Protein AF-S0JKS5-F1 (afdb_monomer_lite)

pLDDT: mean 86.89, std 12.02, range [43.81, 97.19]

Foldseek 3Di:
DDDDDPVPDDCPVVVVVVVVVVPDDDQAAEAEDDCDFDDDHRYTYDHPPPDDD

Radius of gyration: 14.79 Å; chains: 1; bounding box: 41×36×18 Å

Sequence (53 aa):
MAGVDQNKVDKSTEEWLDGIEDRQDYGKWYCGHYHTEKRIDSLQIMFENFGVV

Secondary structure (DSSP, 8-state):
-----GGGS--HHHHHHHHHHTT---S-EEE-SSSS-EEETTEEE-SS-----

Structure (mmCIF, N/CA/C/O backbone):
data_AF-S0JKS5-F1
#
_entry.id   AF-S0JKS5-F1
#
loop_
_atom_site.group_PDB
_atom_site.id
_atom_site.type_symbol
_atom_site.label_atom_id
_atom_site.label_alt_id
_atom_site.label_comp_id
_atom_site.label_asym_id
_atom_site.label_entity_id
_atom_site.label_seq_id
_atom_site.pdbx_PDB_ins_code
_atom_site.Cartn_x
_atom_site.Cartn_y
_atom_site.Ca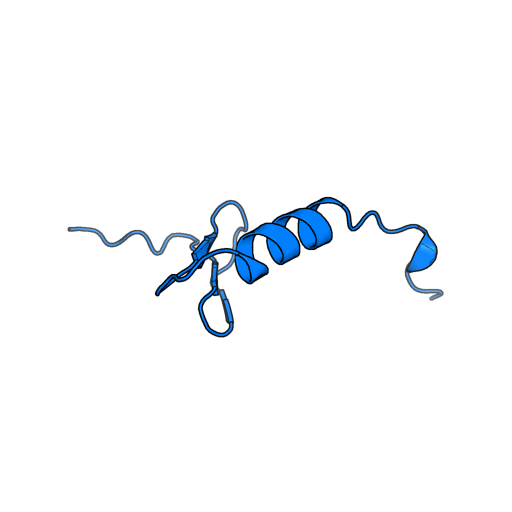rtn_z
_atom_site.occupancy
_atom_site.B_iso_or_equiv
_atom_site.auth_seq_id
_atom_site.auth_comp_id
_atom_site.auth_asym_id
_atom_site.auth_atom_id
_atom_site.pdbx_PDB_model_num
ATOM 1 N N . MET A 1 1 ? 28.899 -0.215 -3.331 1.00 56.09 1 MET A N 1
ATOM 2 C CA . 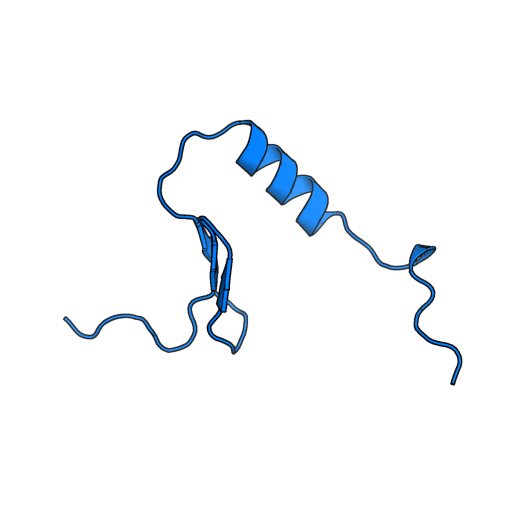MET A 1 1 ? 27.762 0.067 -4.233 1.00 56.09 1 MET A CA 1
ATOM 3 C C . MET A 1 1 ? 27.004 1.246 -3.656 1.00 56.09 1 MET A C 1
ATOM 5 O O . MET A 1 1 ? 26.714 1.209 -2.468 1.00 56.09 1 MET A O 1
ATOM 9 N N . ALA A 1 2 ? 26.743 2.291 -4.440 1.00 78.81 2 ALA A N 1
ATOM 10 C CA . ALA A 1 2 ? 25.769 3.302 -4.038 1.00 78.81 2 ALA A CA 1
ATOM 11 C C . ALA A 1 2 ? 24.372 2.692 -4.240 1.00 78.81 2 ALA A C 1
ATOM 13 O O . ALA A 1 2 ? 24.121 2.111 -5.295 1.00 78.81 2 ALA A O 1
ATOM 14 N N . GLY A 1 3 ? 23.529 2.718 -3.206 1.00 87.88 3 GLY A N 1
ATOM 15 C CA . GLY A 1 3 ? 22.157 2.206 -3.273 1.00 87.88 3 GLY A CA 1
ATOM 16 C C . GLY A 1 3 ? 21.260 3.051 -4.183 1.00 87.88 3 GLY A C 1
ATOM 17 O O . GLY A 1 3 ? 21.726 3.956 -4.873 1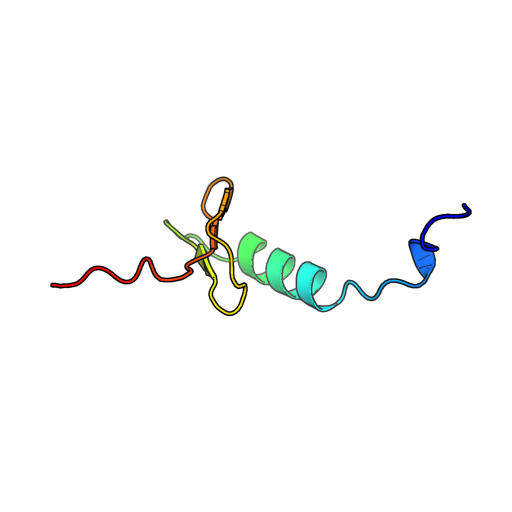.00 87.88 3 GLY A O 1
ATOM 18 N N . VAL A 1 4 ? 19.956 2.769 -4.175 1.00 90.12 4 VAL A N 1
ATOM 19 C CA . VAL A 1 4 ? 18.981 3.588 -4.908 1.00 90.12 4 VAL A CA 1
ATOM 20 C C . VAL A 1 4 ? 18.825 4.956 -4.227 1.00 90.12 4 VAL A C 1
ATOM 22 O O . VAL A 1 4 ? 18.792 5.041 -2.997 1.00 90.12 4 VAL A O 1
ATOM 25 N N . ASP A 1 5 ? 18.725 6.026 -5.018 1.00 92.81 5 ASP A N 1
ATOM 26 C CA . ASP A 1 5 ? 18.369 7.355 -4.511 1.00 92.81 5 ASP A CA 1
ATOM 27 C C . ASP A 1 5 ? 16.874 7.379 -4.182 1.00 92.81 5 ASP A C 1
ATOM 29 O O . ASP A 1 5 ? 16.023 7.451 -5.070 1.00 92.81 5 ASP A O 1
ATOM 33 N N . GLN A 1 6 ? 16.563 7.299 -2.890 1.00 93.00 6 GLN A N 1
ATOM 34 C CA . GLN A 1 6 ? 15.194 7.210 -2.381 1.00 93.00 6 GLN A CA 1
ATOM 35 C C . GLN A 1 6 ? 14.334 8.436 -2.721 1.00 93.00 6 GLN A C 1
ATOM 37 O O . GLN A 1 6 ? 13.111 8.334 -2.693 1.00 93.00 6 GLN A O 1
ATOM 42 N N . ASN A 1 7 ? 14.936 9.575 -3.084 1.00 92.50 7 ASN A N 1
ATOM 43 C CA . ASN A 1 7 ? 14.189 10.775 -3.479 1.00 92.50 7 ASN A CA 1
ATOM 44 C C . ASN A 1 7 ? 13.600 10.680 -4.893 1.00 92.50 7 ASN A C 1
ATOM 46 O O . ASN A 1 7 ? 12.782 11.512 -5.270 1.00 92.50 7 ASN A O 1
ATOM 50 N N . LYS A 1 8 ? 14.041 9.702 -5.694 1.00 94.00 8 LYS A N 1
ATOM 51 C CA . LYS A 1 8 ? 13.573 9.488 -7.073 1.00 94.00 8 LYS A CA 1
ATOM 52 C C . LYS A 1 8 ? 12.581 8.336 -7.201 1.00 94.00 8 LYS A C 1
ATOM 54 O O . LYS A 1 8 ? 12.137 8.047 -8.308 1.00 94.00 8 LYS A O 1
ATOM 59 N N . VAL A 1 9 ? 12.281 7.654 -6.100 1.00 94.25 9 VAL A N 1
ATOM 60 C CA . VAL A 1 9 ? 11.293 6.576 -6.068 1.00 94.25 9 VAL A CA 1
ATOM 61 C C . VAL A 1 9 ? 9.907 7.212 -6.021 1.00 94.25 9 VAL A C 1
ATOM 63 O O . VAL A 1 9 ? 9.633 8.012 -5.129 1.00 94.25 9 VAL A O 1
ATOM 66 N N . ASP A 1 10 ? 9.058 6.869 -6.985 1.00 96.00 10 ASP A N 1
ATOM 67 C CA . ASP A 1 10 ? 7.639 7.223 -6.957 1.00 96.00 10 ASP A CA 1
ATOM 68 C C . ASP A 1 10 ? 6.935 6.426 -5.852 1.00 96.00 10 ASP A C 1
ATOM 70 O O . ASP A 1 10 ? 7.157 5.222 -5.725 1.00 96.00 10 ASP A O 1
ATOM 74 N N . LYS A 1 11 ? 6.123 7.118 -5.050 1.00 95.81 11 LYS A N 1
ATOM 75 C CA . LYS A 1 11 ? 5.369 6.570 -3.912 1.00 95.81 11 LYS A CA 1
ATOM 76 C C . LYS A 1 11 ? 3.870 6.849 -4.016 1.00 95.81 11 LYS A C 1
ATOM 78 O O . LYS A 1 11 ? 3.133 6.689 -3.048 1.00 95.81 11 LYS A O 1
ATOM 83 N N . SER A 1 12 ? 3.412 7.311 -5.178 1.00 97.19 12 SER A N 1
ATOM 84 C CA . SER A 1 12 ? 2.032 7.756 -5.378 1.00 97.19 12 SER A CA 1
ATOM 85 C C . SER A 1 12 ? 1.000 6.652 -5.131 1.00 97.19 12 SER A C 1
ATOM 87 O O . SER A 1 12 ? -0.127 6.942 -4.733 1.00 97.19 12 SER A O 1
ATOM 89 N N . THR A 1 13 ? 1.376 5.384 -5.334 1.00 93.50 13 THR A N 1
ATOM 90 C CA . THR A 1 13 ? 0.499 4.245 -5.036 1.00 93.50 13 THR A CA 1
ATOM 91 C C . THR A 1 13 ? 0.330 4.076 -3.531 1.00 93.50 13 THR A C 1
ATOM 93 O O . THR A 1 13 ? -0.799 3.991 -3.060 1.00 93.50 13 THR A O 1
ATOM 96 N N . GLU A 1 14 ? 1.424 4.069 -2.773 1.00 92.00 14 GLU A N 1
ATOM 97 C CA . GLU A 1 14 ? 1.416 3.965 -1.315 1.00 92.00 14 GLU A CA 1
ATOM 98 C C . GLU A 1 14 ? 0.649 5.132 -0.683 1.00 92.00 14 GLU A C 1
ATOM 100 O O . GLU A 1 14 ? -0.269 4.902 0.095 1.00 92.00 14 GLU A O 1
ATOM 105 N N . GLU A 1 15 ? 0.918 6.370 -1.111 1.00 96.62 15 GLU A N 1
ATOM 106 C CA . GLU A 1 15 ? 0.223 7.566 -0.609 1.00 96.62 15 GLU A CA 1
ATOM 107 C C . GLU A 1 15 ? -1.295 7.520 -0.863 1.00 96.62 15 GLU A C 1
ATOM 109 O O . GLU A 1 15 ? -2.100 7.964 -0.039 1.00 96.62 15 GLU A O 1
ATOM 114 N N . TRP A 1 16 ? -1.716 6.980 -2.011 1.00 96.31 16 TRP A N 1
ATOM 115 C CA . TRP A 1 16 ? -3.133 6.812 -2.326 1.00 96.31 16 TRP A CA 1
ATOM 116 C C . TRP A 1 16 ? -3.798 5.728 -1.468 1.00 96.31 16 TRP A C 1
ATOM 118 O O . TRP A 1 16 ? -4.931 5.923 -1.013 1.00 96.31 16 TRP A O 1
ATOM 128 N N . LEU A 1 17 ? -3.104 4.610 -1.240 1.00 93.75 17 LEU A N 1
ATOM 129 C CA . LEU A 1 17 ? -3.582 3.505 -0.409 1.00 93.75 17 LEU A CA 1
ATOM 130 C C . LEU A 1 17 ? -3.705 3.919 1.063 1.00 93.75 17 LEU A C 1
ATOM 132 O O . LEU A 1 17 ? -4.763 3.680 1.647 1.00 93.75 17 LEU A O 1
ATOM 136 N N . ASP A 1 18 ? -2.713 4.630 1.605 1.00 93.50 18 ASP A N 1
ATOM 137 C CA . ASP A 1 18 ? -2.736 5.185 2.968 1.00 93.50 18 ASP A CA 1
ATOM 138 C C . ASP A 1 18 ? -3.973 6.073 3.168 1.00 93.50 18 ASP A C 1
ATOM 140 O O . ASP A 1 18 ? -4.721 5.941 4.135 1.00 93.50 18 ASP A O 1
ATOM 144 N N . GLY A 1 19 ? -4.279 6.923 2.182 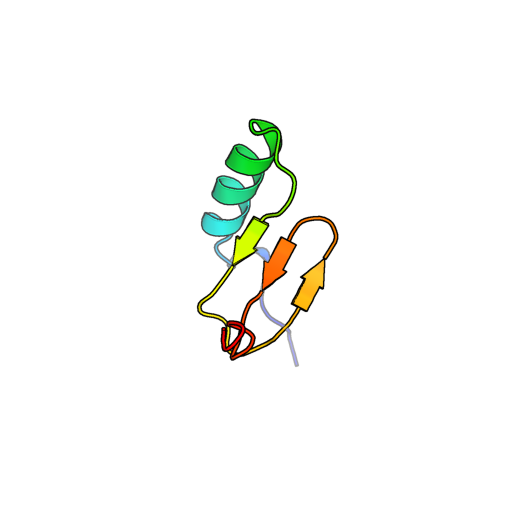1.00 96.62 19 GLY A N 1
ATOM 145 C CA . GLY A 1 19 ? -5.469 7.764 2.239 1.00 96.62 19 GLY A CA 1
ATOM 146 C C . GLY A 1 19 ? -6.782 6.973 2.275 1.00 96.62 19 GLY A C 1
ATOM 147 O O . GLY A 1 19 ? -7.760 7.443 2.858 1.00 96.62 19 GLY A O 1
ATOM 148 N N . ILE A 1 20 ? -6.860 5.809 1.625 1.00 95.25 20 ILE A N 1
ATOM 149 C CA . ILE A 1 20 ? -8.040 4.936 1.718 1.00 95.25 20 ILE A CA 1
ATOM 150 C C . ILE A 1 20 ? -8.104 4.312 3.110 1.00 95.25 20 ILE A C 1
ATOM 152 O O . ILE A 1 20 ? -9.169 4.352 3.725 1.00 95.25 20 ILE A O 1
ATOM 156 N N . GLU A 1 21 ? -6.985 3.782 3.598 1.00 93.94 21 GLU A N 1
ATOM 157 C CA . GLU A 1 21 ? -6.873 3.153 4.913 1.00 93.94 21 GLU A CA 1
ATOM 158 C C . GLU A 1 21 ? -7.325 4.092 6.040 1.00 93.94 21 GLU A C 1
ATOM 160 O O . GLU A 1 21 ? -8.184 3.715 6.833 1.00 93.94 21 GLU A O 1
ATOM 165 N N . ASP A 1 22 ? -6.889 5.353 6.020 1.00 94.94 22 ASP A N 1
ATOM 166 C CA . ASP A 1 22 ? -7.260 6.378 7.007 1.00 94.94 22 ASP A CA 1
ATOM 167 C C . ASP A 1 22 ? -8.771 6.659 7.096 1.00 94.94 22 ASP A C 1
ATOM 169 O O . ASP A 1 22 ? -9.257 7.224 8.080 1.00 94.94 22 ASP A O 1
ATOM 173 N N . ARG A 1 23 ? -9.534 6.336 6.045 1.00 96.44 23 ARG A N 1
ATOM 174 C CA . ARG A 1 23 ? -10.953 6.705 5.916 1.00 96.44 23 ARG A CA 1
ATOM 175 C C . ARG A 1 23 ? -11.913 5.529 6.029 1.00 96.44 23 ARG A C 1
ATOM 177 O O . ARG A 1 23 ? -13.121 5.764 5.985 1.00 96.44 23 ARG A O 1
ATOM 184 N N . GLN A 1 24 ? -11.425 4.295 6.089 1.00 93.88 24 GLN A N 1
ATOM 185 C CA . GLN A 1 24 ? -12.268 3.101 6.090 1.00 93.88 24 GLN A CA 1
ATOM 186 C C . GLN A 1 24 ? -12.132 2.337 7.407 1.00 93.88 24 GLN A C 1
ATOM 188 O O . GLN A 1 24 ? -11.032 2.133 7.903 1.00 93.88 24 GLN A O 1
ATOM 193 N N . ASP A 1 25 ? -13.258 1.860 7.936 1.00 94.81 25 ASP A N 1
ATOM 194 C CA . ASP A 1 25 ? -13.266 0.836 8.982 1.00 94.81 25 ASP A CA 1
ATOM 195 C C . ASP A 1 25 ? -13.392 -0.534 8.311 1.00 94.81 25 ASP A C 1
ATOM 197 O O . ASP A 1 25 ? -14.338 -0.787 7.558 1.00 94.81 25 ASP A O 1
ATOM 201 N N . TYR A 1 26 ? -12.406 -1.403 8.512 1.00 93.50 26 TYR A N 1
ATOM 202 C CA . TYR A 1 26 ? -12.322 -2.676 7.810 1.00 93.50 26 TYR A CA 1
ATOM 203 C C . TYR A 1 26 ? -11.612 -3.738 8.655 1.00 93.50 26 TYR A C 1
ATOM 205 O O . TYR A 1 26 ? -10.753 -3.446 9.481 1.00 93.50 26 TYR A O 1
ATOM 213 N N . GLY A 1 27 ? -11.966 -5.009 8.435 1.00 93.75 27 GLY A N 1
ATOM 214 C CA . GLY A 1 27 ? -11.359 -6.128 9.167 1.00 93.75 27 GLY A CA 1
ATOM 215 C C . GLY A 1 27 ? -10.089 -6.687 8.520 1.00 93.75 27 GLY A C 1
ATOM 216 O O . GLY A 1 27 ? -9.165 -7.094 9.220 1.00 93.75 27 GLY A O 1
ATOM 217 N N . LYS A 1 28 ? -10.046 -6.755 7.183 1.00 92.38 28 LYS A N 1
ATOM 218 C CA . LYS A 1 28 ? -8.891 -7.245 6.419 1.00 92.38 28 LYS A CA 1
ATOM 219 C C . LYS A 1 28 ? -8.760 -6.541 5.076 1.00 92.38 28 LYS A C 1
ATOM 221 O O . LYS A 1 28 ? -9.758 -6.342 4.386 1.00 92.38 28 LYS A O 1
ATOM 226 N N . TRP A 1 29 ? -7.521 -6.271 4.690 1.00 92.69 29 TRP A N 1
ATOM 227 C CA . TRP A 1 29 ? -7.137 -5.760 3.385 1.00 92.69 29 TRP A CA 1
ATOM 228 C C . TRP A 1 29 ? -6.443 -6.869 2.596 1.00 92.69 29 TRP A C 1
ATOM 230 O O . TRP A 1 29 ? -5.325 -7.265 2.914 1.00 92.69 29 TRP A O 1
ATOM 240 N N . TYR A 1 30 ? -7.088 -7.379 1.551 1.00 90.06 30 TYR A N 1
ATOM 241 C CA . TYR A 1 30 ? -6.491 -8.408 0.699 1.00 90.06 30 TYR A CA 1
ATOM 242 C C . TYR A 1 30 ? -5.828 -7.781 -0.528 1.00 90.06 30 TYR A C 1
ATOM 244 O O . TYR A 1 30 ? -6.485 -7.120 -1.329 1.00 90.06 30 TYR A O 1
ATOM 252 N N . CYS A 1 31 ? -4.531 -8.026 -0.686 1.00 87.62 31 CYS A N 1
ATOM 253 C CA . CYS A 1 31 ? -3.744 -7.640 -1.851 1.00 87.62 31 CYS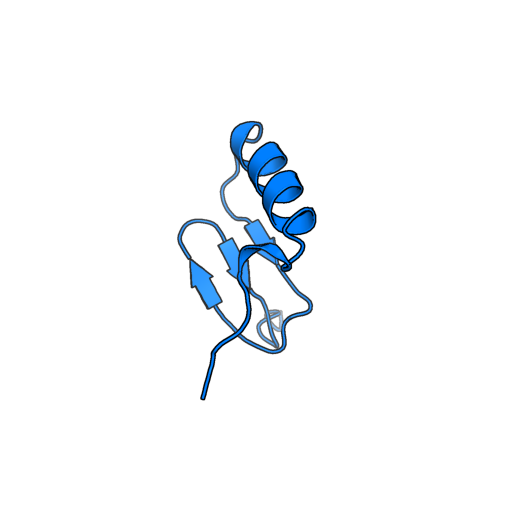 A CA 1
ATOM 254 C C . CYS A 1 31 ? -3.413 -8.883 -2.680 1.00 87.62 31 CYS A C 1
ATOM 256 O O . CYS A 1 31 ? -3.128 -9.940 -2.126 1.00 87.62 31 CYS A O 1
ATOM 258 N N . GLY A 1 32 ? -3.427 -8.762 -4.004 1.00 82.31 32 GLY A N 1
ATOM 259 C CA . GLY A 1 32 ? -2.951 -9.804 -4.919 1.00 82.31 32 GLY A CA 1
ATOM 260 C C . GLY A 1 32 ? -1.714 -9.339 -5.681 1.00 82.31 32 GLY A C 1
ATOM 261 O O . GLY A 1 32 ? -1.023 -8.422 -5.247 1.00 82.31 32 GLY A O 1
ATOM 262 N N . HIS A 1 33 ? -1.482 -9.928 -6.854 1.00 84.31 33 HIS A N 1
ATOM 263 C CA . HIS A 1 33 ? -0.469 -9.529 -7.844 1.00 84.31 33 HIS A CA 1
ATOM 264 C C . HIS A 1 33 ? 0.997 -9.801 -7.473 1.00 84.31 33 HIS A C 1
ATOM 266 O O . HIS A 1 33 ? 1.779 -10.183 -8.340 1.00 84.31 33 HIS A O 1
ATOM 272 N N . TYR A 1 34 ? 1.381 -9.676 -6.209 1.00 82.50 34 TYR A N 1
ATOM 273 C CA . TYR A 1 34 ? 2.725 -10.045 -5.784 1.00 82.50 34 TYR A CA 1
ATOM 274 C C . TYR A 1 34 ? 2.850 -11.567 -5.707 1.00 82.50 34 TYR A C 1
ATOM 276 O O . TYR A 1 34 ? 2.005 -12.237 -5.119 1.00 82.50 34 TYR A O 1
ATOM 284 N N . HIS A 1 35 ? 3.924 -12.121 -6.272 1.00 86.44 35 HIS A N 1
ATOM 285 C CA . HIS A 1 35 ? 4.217 -13.556 -6.198 1.00 86.44 35 HIS A CA 1
ATOM 286 C C . HIS A 1 35 ? 4.832 -13.937 -4.843 1.00 86.44 35 HIS A C 1
ATOM 288 O O . HIS A 1 35 ? 5.949 -14.445 -4.763 1.00 86.44 35 HIS A O 1
ATOM 294 N N . THR A 1 36 ? 4.151 -13.573 -3.759 1.00 83.50 36 THR A N 1
ATOM 295 C CA . THR A 1 36 ? 4.579 -13.830 -2.386 1.00 83.50 36 THR A CA 1
ATOM 296 C C . THR A 1 36 ? 3.388 -13.825 -1.443 1.00 83.50 36 THR A C 1
ATOM 298 O O . THR A 1 36 ? 2.398 -13.138 -1.683 1.00 83.50 36 THR A O 1
ATOM 301 N N . GLU A 1 37 ? 3.509 -14.547 -0.339 1.00 86.12 37 GLU A N 1
ATOM 302 C CA . GLU A 1 37 ? 2.558 -14.478 0.760 1.00 86.12 37 GLU A CA 1
ATOM 303 C C . GLU A 1 37 ? 3.126 -13.602 1.870 1.00 86.12 37 GLU A C 1
ATOM 305 O O . GLU A 1 37 ? 4.265 -13.776 2.312 1.00 86.12 37 GLU A O 1
ATOM 310 N N . LYS A 1 38 ? 2.332 -12.642 2.346 1.00 87.56 38 LYS A N 1
ATOM 311 C CA . LYS A 1 38 ? 2.744 -11.775 3.451 1.00 87.56 38 LYS A CA 1
ATOM 312 C C . LYS A 1 38 ? 1.541 -11.307 4.243 1.00 87.56 38 LYS A C 1
ATOM 314 O O . LYS A 1 38 ? 0.534 -10.920 3.663 1.00 87.56 38 LYS A O 1
ATOM 319 N N . ARG A 1 39 ? 1.669 -11.277 5.566 1.00 89.38 39 ARG A N 1
ATOM 320 C CA . ARG A 1 39 ? 0.688 -10.656 6.455 1.00 89.38 39 ARG A CA 1
ATOM 321 C C . ARG A 1 39 ? 1.359 -9.570 7.281 1.00 89.38 39 ARG A C 1
ATOM 323 O O . ARG A 1 39 ? 2.396 -9.825 7.889 1.00 89.38 39 ARG A O 1
ATOM 330 N N . ILE A 1 40 ? 0.766 -8.385 7.284 1.00 88.81 40 ILE A N 1
ATOM 331 C CA . ILE A 1 40 ? 1.175 -7.241 8.098 1.00 88.81 40 ILE A CA 1
ATOM 332 C C . ILE A 1 40 ? -0.112 -6.632 8.633 1.00 88.81 40 ILE A C 1
ATOM 334 O O . ILE A 1 40 ? -0.922 -6.162 7.844 1.00 88.81 40 ILE A O 1
ATOM 338 N N . ASP A 1 41 ? -0.325 -6.704 9.943 1.00 89.62 41 ASP A N 1
ATOM 339 C CA . ASP A 1 41 ? -1.542 -6.207 10.589 1.00 89.62 41 ASP A CA 1
ATOM 340 C C . ASP A 1 41 ? -2.825 -6.718 9.896 1.00 89.62 41 ASP A C 1
ATOM 342 O O . ASP A 1 41 ? -3.089 -7.933 9.863 1.00 89.62 41 ASP A O 1
ATOM 346 N N . SER A 1 42 ? -3.604 -5.794 9.333 1.00 89.94 42 SER A N 1
ATOM 347 C CA . SER A 1 42 ? -4.846 -6.036 8.597 1.00 89.94 42 SER A CA 1
ATOM 348 C C . SER A 1 42 ? -4.610 -6.437 7.134 1.00 89.94 42 SER A C 1
ATOM 350 O O . SER A 1 42 ? -5.511 -6.998 6.508 1.00 89.94 42 SER A O 1
ATOM 352 N N . LEU A 1 43 ? -3.415 -6.189 6.587 1.00 90.81 43 LEU A N 1
ATOM 353 C CA . LEU A 1 43 ? -3.044 -6.437 5.195 1.00 90.81 43 LEU A CA 1
ATOM 354 C C . LEU A 1 43 ? -2.532 -7.866 4.976 1.00 90.81 43 LEU A C 1
ATOM 356 O O . LEU A 1 43 ? -1.664 -8.374 5.691 1.00 90.81 43 LEU A O 1
ATOM 360 N N . GLN A 1 44 ? -3.054 -8.517 3.939 1.00 91.88 44 GLN A N 1
ATOM 361 C CA . GLN A 1 44 ? -2.697 -9.868 3.530 1.00 91.88 44 GLN A CA 1
ATOM 362 C C . GLN A 1 44 ? -2.438 -9.908 2.020 1.00 91.88 44 GLN A C 1
ATOM 364 O O . GLN A 1 44 ? -3.358 -9.776 1.217 1.00 91.88 44 GLN A O 1
ATOM 369 N N . ILE A 1 45 ? -1.179 -10.121 1.640 1.00 90.38 45 ILE A N 1
ATOM 370 C CA . ILE A 1 45 ? -0.775 -10.423 0.268 1.00 90.38 45 ILE A CA 1
ATOM 371 C C . ILE A 1 45 ? -1.048 -11.904 0.004 1.00 90.38 45 ILE A C 1
ATOM 373 O O . ILE A 1 45 ? -0.506 -12.778 0.684 1.00 90.38 45 ILE A O 1
ATOM 377 N N . MET A 1 46 ? -1.907 -12.157 -0.976 1.00 87.12 46 MET A N 1
ATOM 378 C CA . MET A 1 46 ? -2.373 -13.467 -1.398 1.00 87.12 46 MET A CA 1
ATOM 379 C C . MET A 1 46 ? -1.594 -13.913 -2.636 1.00 87.12 46 MET A C 1
ATOM 381 O O . MET A 1 46 ? -1.700 -13.293 -3.695 1.00 87.12 46 MET A O 1
ATOM 385 N N . PHE A 1 47 ? -0.878 -15.028 -2.523 1.00 84.50 47 PHE A N 1
ATOM 386 C CA . PHE A 1 47 ? -0.265 -15.724 -3.650 1.00 84.50 47 PHE A CA 1
ATOM 387 C C . PHE A 1 47 ? -0.539 -17.214 -3.505 1.00 84.50 47 PHE A C 1
ATOM 389 O O . PHE A 1 47 ? -0.193 -17.774 -2.481 1.00 84.50 47 PHE A O 1
ATOM 396 N N . GLU A 1 48 ? -1.241 -17.826 -4.462 1.00 77.81 48 GLU A N 1
ATOM 397 C CA . GLU A 1 48 ? -1.625 -19.257 -4.437 1.00 77.81 48 GLU A CA 1
ATOM 398 C C . GLU A 1 48 ? -2.449 -19.719 -3.208 1.00 77.81 48 GLU A C 1
ATOM 400 O O . GLU A 1 48 ? -2.882 -20.864 -3.139 1.00 77.81 48 GLU A O 1
ATOM 405 N N . ASN A 1 49 ? -2.776 -18.805 -2.291 1.00 64.81 49 ASN A N 1
ATOM 406 C CA . ASN A 1 49 ? -3.526 -19.043 -1.058 1.00 64.81 49 ASN A CA 1
ATOM 407 C C . ASN A 1 49 ? -5.037 -18.770 -1.210 1.00 64.81 49 ASN A C 1
ATOM 409 O O . ASN A 1 49 ? -5.718 -18.348 -0.273 1.00 64.81 49 ASN A O 1
ATOM 413 N N . PHE A 1 50 ? -5.582 -18.942 -2.417 1.00 62.94 50 PHE A N 1
ATOM 414 C CA . PHE A 1 50 ? -7.029 -18.967 -2.617 1.00 62.94 50 PHE A CA 1
ATOM 415 C C . PHE A 1 50 ? -7.508 -20.359 -2.213 1.00 62.94 50 PHE A C 1
ATOM 417 O O . PHE A 1 50 ? -7.227 -21.345 -2.886 1.00 62.94 50 PHE A O 1
ATOM 424 N N . GLY A 1 51 ? -8.171 -20.449 -1.061 1.00 58.41 51 GLY A N 1
ATOM 425 C CA . GLY A 1 51 ? -8.691 -21.714 -0.562 1.00 58.41 51 GLY A CA 1
ATOM 426 C C . GLY A 1 51 ? -9.489 -22.438 -1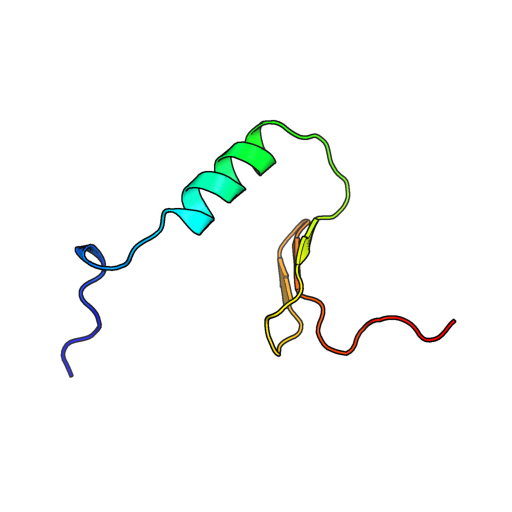.644 1.00 58.41 51 GLY A C 1
ATOM 427 O O . GLY A 1 51 ? -10.476 -21.909 -2.159 1.00 58.41 51 GLY A O 1
ATOM 428 N N . VAL A 1 52 ? -9.036 -23.644 -1.980 1.00 52.06 52 VAL A N 1
ATOM 429 C CA . VAL A 1 52 ? -9.887 -24.677 -2.564 1.00 52.06 52 VAL A CA 1
ATOM 430 C C . VAL A 1 52 ? -11.031 -24.877 -1.571 1.00 52.06 52 VAL A C 1
ATOM 432 O O . VAL A 1 52 ? -10.783 -25.218 -0.413 1.00 52.06 52 VAL A O 1
ATOM 435 N N . VAL A 1 53 ? -12.251 -24.565 -2.009 1.00 43.81 53 VAL A N 1
ATOM 436 C CA . VAL A 1 53 ? -13.488 -24.960 -1.320 1.00 43.81 53 VAL A CA 1
ATOM 437 C C . VAL A 1 53 ? -13.636 -26.472 -1.409 1.00 43.81 53 VAL A C 1
ATOM 439 O O . VAL A 1 53 ? -13.387 -27.008 -2.514 1.00 43.81 53 VAL A O 1
#